Protein AF-A0A962JN07-F1 (afdb_monomer)

Secondary structure (DSSP, 8-state):
-TTTTHHHHHS--S--HHHHHHHHHHHHHHTT-GGGHHHHHHHHHHTTBSS---S-HHHHHHHHHHHHHHTTTS--TT--HHHHHHHHHHS--TTHHHHHHHHHHHHHHH-TTSS-TT-B-

Sequence (121 aa):
TAFHDLGIWTDNTLDYLPSSMKRANEYLAEIQHSFWQEDVCLMIDNHHKITPFHHNALVEAFRKADWLDVSLGLLAFGLNREFIRTIQREFPDAGFHLRLVQLSLANTLKHPLRPLPIFKW

Structure (mmCIF, N/CA/C/O backbone):
data_AF-A0A962JN07-F1
#
_entry.id   AF-A0A962JN07-F1
#
loop_
_atom_site.group_PDB
_atom_site.id
_atom_site.type_symbol
_atom_site.label_atom_id
_atom_site.label_alt_id
_atom_site.label_comp_id
_atom_site.label_asym_id
_atom_site.label_entity_id
_atom_site.label_seq_id
_atom_site.pdbx_PDB_ins_code
_atom_site.Cartn_x
_atom_site.Cartn_y
_atom_site.Cartn_z
_atom_site.occupancy
_atom_site.B_iso_or_equiv
_atom_site.auth_seq_id
_atom_site.auth_comp_id
_atom_site.auth_asym_id
_atom_site.auth_atom_id
_atom_site.pdbx_PDB_model_num
ATOM 1 N N . THR A 1 1 ? -4.196 1.946 -7.311 1.00 81.25 1 THR A N 1
ATOM 2 C CA . THR A 1 1 ? -3.827 0.896 -8.287 1.00 81.25 1 THR A CA 1
ATOM 3 C C . THR A 1 1 ? -4.176 -0.474 -7.735 1.00 81.25 1 THR A C 1
ATOM 5 O O . THR A 1 1 ? -3.986 -0.683 -6.547 1.00 81.25 1 THR A O 1
ATOM 8 N N . ALA A 1 2 ? -4.656 -1.412 -8.559 1.00 92.88 2 ALA A N 1
ATOM 9 C CA . ALA A 1 2 ? -4.932 -2.796 -8.137 1.00 92.88 2 ALA A CA 1
ATOM 10 C C . ALA A 1 2 ? -3.663 -3.585 -7.747 1.00 92.88 2 ALA A C 1
ATOM 12 O O . ALA A 1 2 ? -3.751 -4.642 -7.137 1.00 92.88 2 ALA A O 1
ATOM 13 N N . PHE A 1 3 ? -2.483 -3.061 -8.085 1.00 97.88 3 PHE A N 1
ATOM 14 C CA . PHE A 1 3 ? -1.207 -3.728 -7.853 1.00 97.88 3 PHE A CA 1
ATOM 15 C C . PHE A 1 3 ? -0.575 -3.423 -6.493 1.00 97.88 3 PHE A C 1
ATOM 17 O O . PHE A 1 3 ? 0.370 -4.119 -6.151 1.00 97.88 3 PHE A O 1
ATOM 24 N N . HIS A 1 4 ? -1.045 -2.411 -5.745 1.00 97.88 4 HIS A N 1
ATOM 25 C CA . HIS A 1 4 ? -0.320 -1.879 -4.577 1.00 97.88 4 HIS A CA 1
ATOM 26 C C . HIS A 1 4 ? 0.077 -2.950 -3.563 1.00 97.88 4 HIS A C 1
ATOM 28 O O . HIS A 1 4 ? 1.251 -2.996 -3.224 1.00 97.88 4 HIS A O 1
ATOM 34 N N . ASP A 1 5 ? -0.842 -3.857 -3.229 1.00 97.62 5 ASP A N 1
ATOM 35 C CA . ASP A 1 5 ? -0.633 -4.967 -2.293 1.00 97.62 5 ASP A CA 1
ATOM 36 C C . ASP A 1 5 ? -0.415 -6.330 -2.963 1.00 97.62 5 ASP A C 1
ATOM 38 O O . ASP A 1 5 ? -0.323 -7.360 -2.292 1.00 97.62 5 ASP A O 1
ATOM 42 N N . LEU A 1 6 ? -0.339 -6.384 -4.296 1.00 97.44 6 LEU A N 1
ATOM 43 C CA . LEU A 1 6 ? -0.357 -7.655 -5.025 1.00 97.44 6 LEU A CA 1
ATOM 44 C C . LEU A 1 6 ? 0.823 -8.560 -4.638 1.00 97.44 6 LEU A C 1
ATOM 46 O O . LEU A 1 6 ? 0.660 -9.777 -4.510 1.00 97.44 6 LEU A O 1
ATOM 50 N N . GLY A 1 7 ? 1.995 -7.964 -4.411 1.00 97.44 7 GLY A N 1
ATOM 51 C CA . GLY A 1 7 ? 3.206 -8.692 -4.051 1.00 97.44 7 GLY A CA 1
ATOM 52 C C . GLY A 1 7 ? 3.131 -9.403 -2.694 1.00 97.44 7 GLY A C 1
ATOM 53 O O . GLY A 1 7 ? 3.856 -10.382 -2.510 1.00 97.44 7 GLY A O 1
ATOM 54 N N . ILE A 1 8 ? 2.221 -9.008 -1.785 1.00 97.19 8 ILE A N 1
ATOM 55 C CA . ILE A 1 8 ? 1.950 -9.766 -0.548 1.00 97.19 8 ILE A CA 1
ATOM 56 C C . ILE A 1 8 ? 1.623 -11.218 -0.898 1.00 97.19 8 ILE A C 1
ATOM 58 O O . ILE A 1 8 ? 2.112 -12.150 -0.263 1.00 97.19 8 ILE A O 1
ATOM 62 N N . TRP A 1 9 ? 0.802 -11.405 -1.932 1.00 96.88 9 TRP A N 1
ATOM 63 C CA . TRP A 1 9 ? 0.205 -12.688 -2.285 1.00 96.88 9 TRP A CA 1
ATOM 64 C C . TRP A 1 9 ? 1.043 -13.453 -3.296 1.00 96.88 9 TRP A C 1
ATOM 66 O O . TRP A 1 9 ? 1.241 -14.656 -3.145 1.00 96.88 9 TRP A O 1
ATOM 76 N N . THR A 1 10 ? 1.548 -12.769 -4.323 1.00 97.25 10 THR A N 1
ATOM 77 C CA . THR A 1 10 ? 2.295 -13.440 -5.394 1.00 97.25 10 THR A CA 1
ATOM 78 C C . THR A 1 10 ? 3.678 -13.886 -4.946 1.00 97.25 10 THR A C 1
ATOM 80 O O . THR A 1 10 ? 4.189 -14.881 -5.457 1.00 97.25 10 THR A O 1
ATOM 83 N N . ASP A 1 11 ? 4.274 -13.160 -3.998 1.00 96.38 11 ASP A N 1
ATOM 84 C CA . ASP A 1 11 ? 5.657 -13.369 -3.570 1.00 96.38 11 ASP A CA 1
ATOM 85 C C . ASP A 1 11 ? 5.744 -13.773 -2.088 1.00 96.38 11 ASP A C 1
ATOM 87 O O . ASP A 1 11 ? 6.823 -14.086 -1.586 1.00 96.38 11 ASP A O 1
ATOM 91 N N . ASN A 1 12 ? 4.600 -13.815 -1.393 1.00 95.38 12 ASN A N 1
ATOM 92 C CA . ASN A 1 12 ? 4.453 -14.313 -0.026 1.00 95.38 12 ASN A CA 1
ATOM 93 C C . ASN A 1 12 ? 5.388 -13.605 0.983 1.00 95.38 12 ASN A C 1
ATOM 95 O O . ASN A 1 12 ? 5.982 -14.240 1.860 1.00 95.38 12 ASN A O 1
ATOM 99 N N . THR A 1 13 ? 5.532 -12.283 0.838 1.00 95.38 13 THR A N 1
ATOM 100 C CA . THR A 1 13 ? 6.451 -11.429 1.609 1.00 95.38 13 THR A CA 1
ATOM 101 C C . THR A 1 13 ? 5.782 -10.125 2.038 1.00 95.38 13 THR A C 1
ATOM 103 O O . THR A 1 13 ? 4.915 -9.613 1.337 1.00 95.38 13 THR A O 1
ATOM 106 N N . LEU A 1 14 ? 6.210 -9.553 3.171 1.00 96.00 14 LEU A N 1
ATOM 107 C CA . LEU A 1 14 ? 5.851 -8.177 3.531 1.00 96.00 14 LEU A CA 1
ATOM 108 C C . LEU A 1 14 ? 6.801 -7.127 2.945 1.00 96.00 14 LEU A C 1
ATOM 110 O O . LEU A 1 14 ? 6.493 -5.951 3.023 1.00 96.00 14 LEU A O 1
ATOM 114 N N . ASP A 1 15 ? 7.918 -7.504 2.321 1.00 96.19 15 ASP A N 1
ATOM 115 C CA . ASP A 1 15 ? 8.791 -6.567 1.588 1.00 96.19 15 ASP A CA 1
ATOM 116 C C . ASP A 1 15 ? 8.400 -6.505 0.100 1.00 96.19 15 ASP A C 1
ATOM 118 O O . ASP A 1 15 ? 9.195 -6.786 -0.795 1.00 96.19 15 ASP A O 1
ATOM 122 N N . TYR A 1 16 ? 7.115 -6.246 -0.165 1.00 97.38 16 TYR A N 1
ATOM 123 C CA . TYR A 1 16 ? 6.481 -6.492 -1.467 1.00 97.38 16 TYR A CA 1
ATOM 124 C C . TYR A 1 16 ? 6.398 -5.281 -2.405 1.00 97.38 16 TYR A C 1
ATOM 126 O O . TYR A 1 16 ? 6.006 -5.437 -3.566 1.00 97.38 16 TYR A O 1
ATOM 134 N N . LEU A 1 17 ? 6.724 -4.070 -1.937 1.00 98.00 17 LEU A N 1
ATOM 135 C CA . LEU A 1 17 ? 6.598 -2.853 -2.753 1.00 98.00 17 LEU A CA 1
ATOM 136 C C . LEU A 1 17 ? 7.380 -2.954 -4.078 1.00 98.00 17 LEU A C 1
ATOM 138 O O . LEU A 1 17 ? 6.797 -2.646 -5.124 1.00 98.00 17 LEU A O 1
ATOM 142 N N . PRO A 1 18 ? 8.642 -3.446 -4.104 1.00 97.75 18 PRO A N 1
ATOM 143 C CA . PRO A 1 18 ? 9.400 -3.549 -5.349 1.00 97.75 18 PRO A CA 1
ATOM 144 C C . PRO A 1 18 ? 8.756 -4.480 -6.379 1.00 97.75 18 PRO A C 1
ATOM 146 O O . PRO A 1 18 ? 8.711 -4.153 -7.566 1.00 97.75 18 PRO A O 1
ATOM 149 N N . SER A 1 19 ? 8.232 -5.631 -5.949 1.00 97.81 19 SER A N 1
ATOM 150 C CA . SER A 1 19 ? 7.624 -6.585 -6.877 1.00 97.81 19 SER A CA 1
ATOM 151 C C . SER A 1 19 ? 6.246 -6.145 -7.355 1.00 97.81 19 SER A C 1
ATOM 153 O O . SER A 1 19 ? 5.913 -6.338 -8.525 1.00 97.81 19 SER A O 1
ATOM 155 N N . SER A 1 20 ? 5.485 -5.466 -6.502 1.00 98.56 20 SER A N 1
ATOM 156 C CA . SER A 1 20 ? 4.213 -4.839 -6.868 1.00 98.56 20 SER A CA 1
ATOM 157 C C . SER A 1 20 ? 4.403 -3.752 -7.927 1.00 98.56 20 SER A C 1
ATOM 159 O O . SER A 1 20 ? 3.704 -3.750 -8.943 1.00 98.56 20 SER A O 1
ATOM 161 N N . MET A 1 21 ? 5.409 -2.886 -7.757 1.00 98.56 21 MET A N 1
ATOM 162 C CA . MET A 1 21 ? 5.791 -1.892 -8.768 1.00 98.56 21 MET A CA 1
ATOM 163 C C . MET A 1 21 ? 6.244 -2.536 -10.075 1.00 98.56 21 MET A C 1
ATOM 165 O O . MET A 1 21 ? 5.818 -2.108 -11.146 1.00 98.56 21 MET A O 1
ATOM 169 N N . LYS A 1 22 ? 7.076 -3.582 -10.000 1.00 98.38 22 LYS A N 1
ATOM 170 C CA . LYS A 1 22 ? 7.539 -4.307 -11.187 1.00 98.38 22 LYS A CA 1
ATOM 171 C C . LYS A 1 22 ? 6.360 -4.844 -12.006 1.00 98.38 22 LYS A C 1
ATOM 173 O O . LYS A 1 22 ? 6.278 -4.551 -13.194 1.00 98.38 22 LYS A O 1
ATOM 178 N N . ARG A 1 23 ? 5.421 -5.548 -11.364 1.00 98.38 23 ARG A N 1
ATOM 179 C CA . ARG A 1 23 ? 4.225 -6.103 -12.025 1.00 98.38 23 ARG A CA 1
ATOM 180 C C . ARG A 1 23 ? 3.329 -5.011 -12.610 1.00 98.38 23 ARG A C 1
ATOM 182 O O . ARG A 1 23 ? 2.828 -5.167 -13.719 1.00 98.38 23 ARG A O 1
ATOM 189 N N . ALA A 1 24 ? 3.153 -3.899 -11.894 1.00 98.44 24 ALA A N 1
ATOM 190 C CA . ALA A 1 24 ? 2.384 -2.762 -12.392 1.00 98.44 24 ALA A CA 1
ATOM 191 C C . ALA A 1 24 ? 3.021 -2.150 -13.650 1.00 98.44 24 ALA A C 1
ATOM 193 O O . ALA A 1 24 ? 2.321 -1.883 -14.624 1.00 98.44 24 ALA A O 1
ATOM 194 N N . ASN A 1 25 ? 4.344 -1.969 -13.654 1.00 98.31 25 ASN A N 1
ATOM 195 C CA . ASN A 1 25 ? 5.068 -1.434 -14.805 1.00 98.31 25 ASN A CA 1
ATOM 196 C C . ASN A 1 25 ? 5.010 -2.364 -16.014 1.00 98.31 25 ASN A C 1
ATOM 198 O O . ASN A 1 25 ? 4.766 -1.882 -17.121 1.00 98.31 25 ASN A O 1
ATOM 202 N N . GLU A 1 26 ? 5.208 -3.667 -15.802 1.00 98.25 26 GLU A N 1
ATOM 203 C CA . GLU A 1 26 ? 5.095 -4.693 -16.845 1.00 98.25 26 GLU A CA 1
ATOM 204 C C . GLU A 1 26 ? 3.699 -4.671 -17.478 1.00 98.25 26 GLU A C 1
ATOM 206 O O . GLU A 1 26 ? 3.586 -4.560 -18.697 1.00 98.25 26 GLU A O 1
ATOM 211 N N . TYR A 1 27 ? 2.645 -4.655 -16.655 1.00 98.25 27 TYR A N 1
ATOM 212 C CA . TYR A 1 27 ? 1.266 -4.573 -17.134 1.00 98.25 27 TYR A CA 1
ATOM 213 C C . TYR A 1 27 ? 0.995 -3.283 -17.916 1.00 98.25 27 TYR A C 1
ATOM 215 O O . TYR A 1 27 ? 0.446 -3.328 -19.013 1.00 98.25 27 TYR A O 1
ATOM 223 N N . LEU A 1 28 ? 1.412 -2.123 -17.394 1.00 98.31 28 LEU A N 1
ATOM 224 C CA . LEU A 1 28 ? 1.230 -0.837 -18.076 1.00 98.31 28 LEU A CA 1
ATOM 225 C C . LEU A 1 28 ? 1.961 -0.780 -19.421 1.00 98.31 28 LEU A C 1
ATOM 227 O O . LEU A 1 28 ? 1.442 -0.180 -20.361 1.00 98.31 28 LEU A O 1
ATOM 231 N N . ALA A 1 29 ? 3.138 -1.399 -19.524 1.00 98.19 29 ALA A N 1
ATOM 232 C CA . ALA A 1 29 ? 3.863 -1.502 -20.785 1.00 98.19 29 ALA A CA 1
ATOM 233 C C . ALA A 1 29 ? 3.123 -2.400 -21.787 1.00 98.19 29 ALA A C 1
ATOM 235 O O . ALA A 1 29 ? 2.986 -2.024 -22.951 1.00 98.19 29 ALA A O 1
ATOM 236 N N . GLU A 1 30 ? 2.607 -3.546 -21.332 1.00 98.38 30 GLU A N 1
ATOM 237 C CA . GLU A 1 30 ? 1.836 -4.490 -22.151 1.00 98.38 30 GLU A CA 1
ATOM 238 C C . GLU A 1 30 ? 0.602 -3.826 -22.774 1.00 98.38 30 GLU A C 1
ATOM 240 O O . GLU A 1 30 ? 0.354 -3.973 -23.971 1.00 98.38 30 GLU A O 1
ATOM 245 N N . ILE A 1 31 ? -0.124 -3.024 -21.993 1.00 97.94 31 ILE A N 1
ATOM 246 C CA . ILE A 1 31 ? -1.319 -2.314 -22.470 1.00 97.94 31 ILE A CA 1
ATOM 247 C C . ILE A 1 31 ? -1.011 -0.953 -23.119 1.00 97.94 31 ILE A C 1
ATOM 249 O O . ILE A 1 31 ? -1.931 -0.183 -23.374 1.00 97.94 31 ILE A O 1
ATOM 253 N N . GLN A 1 32 ? 0.260 -0.630 -23.381 1.00 98.06 32 GLN A N 1
ATOM 254 C CA . GLN A 1 32 ? 0.697 0.628 -24.013 1.00 98.06 32 GLN A CA 1
ATOM 255 C C . GLN A 1 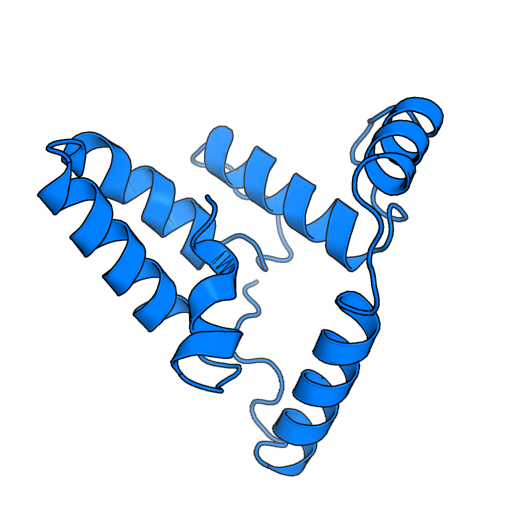32 ? 0.320 1.909 -23.235 1.00 98.06 32 GLN A C 1
ATOM 257 O O . GLN A 1 32 ? 0.157 2.986 -23.809 1.00 98.06 32 GLN A O 1
ATOM 262 N N . HIS A 1 33 ? 0.246 1.821 -21.906 1.00 97.88 33 HIS A N 1
ATOM 263 C CA . HIS A 1 33 ? -0.050 2.923 -20.983 1.00 97.88 33 HIS A CA 1
ATOM 264 C C . HIS A 1 33 ? 1.160 3.324 -20.122 1.00 97.88 33 HIS A C 1
ATOM 266 O O . HIS A 1 33 ? 1.005 3.780 -18.988 1.00 97.88 33 HIS A O 1
ATOM 272 N N . SER A 1 34 ? 2.377 3.206 -20.660 1.00 97.44 34 SER A N 1
ATOM 273 C CA . SER A 1 34 ? 3.621 3.489 -19.928 1.00 97.44 34 SER A CA 1
ATOM 274 C C . SER A 1 34 ? 3.695 4.898 -19.324 1.00 97.44 34 SER A C 1
ATOM 276 O O . SER A 1 34 ? 4.398 5.104 -18.344 1.00 97.44 34 SER A O 1
ATOM 278 N N . PHE A 1 35 ? 2.937 5.865 -19.849 1.00 97.50 35 PHE A N 1
ATOM 279 C CA . PHE A 1 35 ? 2.883 7.222 -19.297 1.00 97.50 35 PHE A CA 1
ATOM 280 C C . PHE A 1 35 ? 2.336 7.297 -17.858 1.00 97.50 35 PHE A C 1
ATOM 282 O O . PHE A 1 35 ? 2.591 8.281 -17.177 1.00 97.50 35 PHE A O 1
ATOM 289 N N . TRP A 1 36 ? 1.623 6.269 -17.378 1.00 97.31 36 TRP A N 1
ATOM 290 C CA . TRP A 1 36 ? 1.154 6.178 -15.986 1.00 97.31 36 TRP A CA 1
ATOM 291 C C . TRP A 1 36 ? 2.173 5.545 -15.030 1.00 97.31 36 TRP A C 1
ATOM 293 O O . TRP A 1 36 ? 1.927 5.518 -13.825 1.00 97.31 36 TRP A O 1
ATOM 303 N N . GLN A 1 37 ? 3.277 4.982 -15.534 1.00 98.00 37 GLN A N 1
ATOM 304 C CA . GLN A 1 37 ? 4.196 4.172 -14.725 1.00 98.00 37 GLN A CA 1
ATOM 305 C C . GLN A 1 37 ? 4.769 4.951 -13.544 1.00 98.00 37 GLN A C 1
ATOM 307 O O . GLN A 1 37 ? 4.791 4.429 -12.435 1.00 98.00 37 GLN A O 1
ATOM 312 N N . GLU A 1 38 ? 5.165 6.208 -13.754 1.00 97.56 38 GLU A N 1
ATOM 313 C CA . GLU A 1 38 ? 5.701 7.052 -12.684 1.00 97.56 38 GLU A CA 1
ATOM 314 C C . GLU A 1 38 ? 4.675 7.260 -11.560 1.00 97.56 38 GLU A C 1
ATOM 316 O O . GLU A 1 38 ? 4.947 6.915 -10.410 1.00 97.56 38 GLU A O 1
ATOM 321 N N . ASP A 1 39 ? 3.470 7.733 -11.890 1.00 97.38 39 ASP A N 1
ATOM 322 C CA . ASP A 1 39 ? 2.402 7.971 -10.912 1.00 97.38 39 ASP A CA 1
ATOM 323 C C . ASP A 1 39 ? 1.998 6.689 -10.176 1.00 97.38 39 ASP A C 1
ATOM 325 O O . ASP A 1 39 ? 1.830 6.687 -8.954 1.00 97.38 39 ASP A O 1
ATOM 329 N N . VAL A 1 40 ? 1.862 5.575 -10.902 1.00 98.38 40 VAL A N 1
ATOM 330 C CA . VAL A 1 40 ? 1.488 4.284 -10.315 1.00 98.38 40 VAL A CA 1
ATOM 331 C C . VAL A 1 40 ? 2.598 3.760 -9.410 1.00 98.38 40 VAL A C 1
ATOM 333 O O . VAL A 1 40 ? 2.296 3.314 -8.303 1.00 98.38 40 VAL A O 1
ATOM 336 N N . CYS A 1 41 ? 3.865 3.854 -9.812 1.00 98.38 41 CYS A N 1
ATOM 337 C CA . CYS A 1 41 ? 4.989 3.513 -8.944 1.00 98.38 41 CYS A CA 1
ATOM 338 C C . CYS A 1 41 ? 5.003 4.376 -7.689 1.00 98.38 41 CYS A C 1
ATOM 340 O O . CYS A 1 41 ? 5.122 3.827 -6.601 1.00 98.38 41 CYS A O 1
ATOM 342 N N . LEU A 1 42 ? 4.807 5.691 -7.804 1.00 98.38 42 LEU A N 1
ATOM 343 C CA . LEU A 1 42 ? 4.754 6.578 -6.642 1.00 98.38 42 LEU A CA 1
ATOM 344 C C . LEU A 1 42 ? 3.603 6.220 -5.692 1.00 98.38 42 LEU A C 1
ATOM 346 O O . LEU A 1 42 ? 3.812 6.227 -4.478 1.00 98.38 42 LEU A O 1
ATOM 350 N N . MET A 1 43 ? 2.424 5.858 -6.213 1.00 98.62 43 MET A N 1
ATOM 351 C CA . MET A 1 43 ? 1.300 5.366 -5.403 1.00 98.62 43 MET A CA 1
ATOM 352 C C . MET A 1 43 ? 1.664 4.093 -4.633 1.00 98.62 43 MET A C 1
ATOM 354 O O . MET A 1 43 ? 1.448 4.026 -3.425 1.00 98.62 43 MET A O 1
ATOM 358 N N . ILE A 1 44 ? 2.228 3.087 -5.309 1.00 98.56 44 ILE A N 1
ATOM 359 C CA . ILE A 1 44 ? 2.632 1.823 -4.670 1.00 98.56 44 ILE A CA 1
ATOM 360 C C . ILE A 1 44 ? 3.753 2.079 -3.668 1.00 98.56 44 ILE A C 1
ATOM 362 O O . ILE A 1 44 ? 3.740 1.557 -2.567 1.00 98.56 44 ILE A O 1
ATOM 366 N N . ASP A 1 45 ? 4.712 2.918 -4.001 1.00 98.31 45 ASP A N 1
ATOM 367 C CA . ASP A 1 45 ? 5.874 3.139 -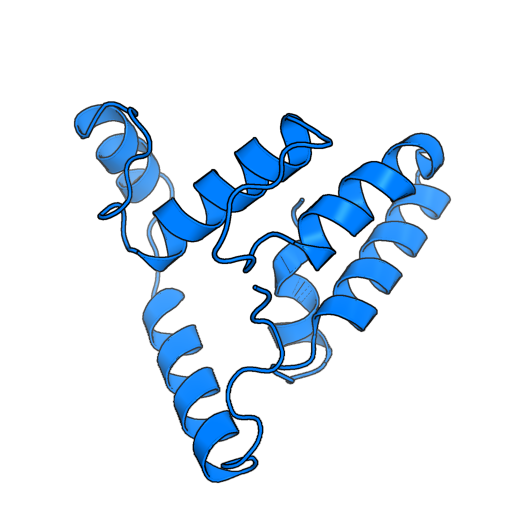3.159 1.00 98.31 45 ASP A CA 1
ATOM 368 C C . ASP A 1 45 ? 5.552 3.949 -1.888 1.00 98.31 45 ASP A C 1
ATOM 370 O O . ASP A 1 45 ? 6.280 3.856 -0.899 1.00 98.31 45 ASP A O 1
ATOM 374 N N . ASN A 1 46 ? 4.469 4.739 -1.894 1.00 98.38 46 ASN A N 1
ATOM 375 C CA . ASN A 1 46 ? 4.157 5.696 -0.827 1.00 98.38 46 ASN A CA 1
ATOM 376 C C . ASN A 1 46 ? 2.796 5.497 -0.142 1.00 9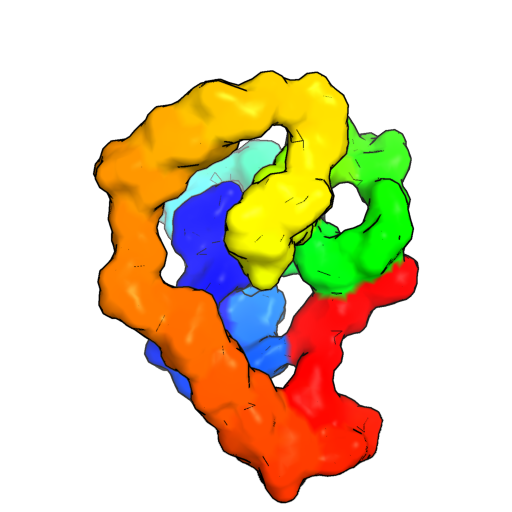8.38 46 ASN A C 1
ATOM 378 O O . ASN A 1 46 ? 2.471 6.301 0.730 1.00 98.38 46 ASN A O 1
ATOM 382 N N . HIS A 1 47 ? 2.003 4.470 -0.464 1.00 98.19 47 HIS A N 1
ATOM 383 C CA . HIS A 1 47 ? 0.679 4.297 0.163 1.00 98.19 47 HIS A CA 1
ATOM 384 C C . HIS A 1 47 ? 0.741 4.072 1.686 1.00 98.19 47 HIS A C 1
ATOM 386 O O . HIS A 1 47 ? -0.068 4.646 2.408 1.00 98.19 47 HIS A O 1
ATOM 392 N N . HIS A 1 48 ? 1.793 3.412 2.189 1.00 97.75 48 HIS A N 1
ATOM 393 C CA . HIS A 1 48 ? 2.065 3.258 3.631 1.00 97.75 48 HIS A CA 1
ATOM 394 C C . HIS A 1 48 ? 2.796 4.443 4.273 1.00 97.75 48 HIS A C 1
ATOM 396 O O . HIS A 1 48 ? 3.165 4.390 5.450 1.00 97.75 48 HIS A O 1
ATOM 402 N N . LYS A 1 49 ? 3.066 5.522 3.529 1.00 98.12 49 LYS A N 1
ATOM 403 C CA . LYS A 1 49 ? 3.774 6.678 4.087 1.00 98.12 49 LYS A CA 1
ATOM 404 C C . LYS A 1 49 ? 2.933 7.317 5.196 1.00 98.12 49 LYS A C 1
ATOM 406 O O . LYS A 1 49 ? 1.741 7.590 5.022 1.00 98.12 49 LYS A O 1
ATOM 411 N N . ILE A 1 50 ? 3.562 7.551 6.345 1.00 97.12 50 ILE A N 1
ATOM 412 C CA . ILE A 1 50 ? 2.895 8.072 7.544 1.00 97.12 50 ILE A CA 1
ATOM 413 C C . ILE A 1 50 ? 2.580 9.562 7.372 1.00 97.12 50 ILE A C 1
ATOM 415 O O . ILE A 1 50 ? 1.493 10.020 7.727 1.00 97.12 50 ILE A O 1
ATOM 419 N N . THR A 1 51 ? 3.514 10.328 6.802 1.00 97.19 51 THR A N 1
ATOM 420 C CA . THR A 1 51 ? 3.318 11.760 6.543 1.00 97.19 51 THR A CA 1
ATOM 421 C C . THR A 1 51 ? 2.678 12.021 5.173 1.00 97.19 51 THR A C 1
ATOM 423 O O . THR A 1 51 ? 2.763 11.176 4.277 1.00 97.19 51 THR A O 1
ATOM 426 N N . PRO A 1 52 ? 2.025 13.183 4.980 1.00 97.44 52 PR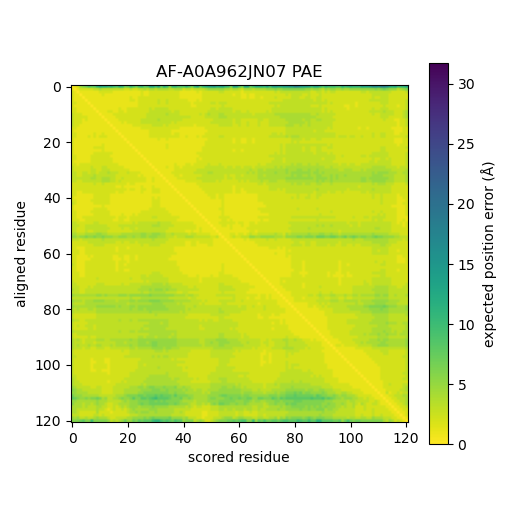O A N 1
ATOM 427 C CA . PRO A 1 52 ? 1.445 13.542 3.691 1.00 97.44 52 PRO A CA 1
ATOM 428 C C . PRO A 1 52 ? 2.471 13.564 2.550 1.00 97.44 52 PRO A C 1
ATOM 430 O O . PRO A 1 52 ? 3.632 13.940 2.727 1.00 97.44 52 PRO A O 1
ATOM 433 N N . PHE A 1 53 ? 2.019 13.210 1.352 1.00 97.56 53 PHE A N 1
ATOM 434 C CA . PHE A 1 53 ? 2.781 13.302 0.116 1.00 97.56 53 PHE A CA 1
ATOM 435 C C . PHE A 1 53 ? 2.402 14.585 -0.639 1.00 97.56 53 PHE A C 1
ATOM 437 O O . PHE A 1 53 ? 1.354 14.677 -1.268 1.00 97.56 53 PHE A O 1
ATOM 444 N N . HIS A 1 54 ? 3.245 15.615 -0.589 1.00 96.62 54 HIS A N 1
ATOM 445 C CA . HIS A 1 54 ? 2.881 16.939 -1.119 1.00 96.62 54 HIS A CA 1
ATOM 446 C C . HIS A 1 54 ? 3.119 17.123 -2.623 1.00 96.62 54 HIS A C 1
ATOM 448 O O . HIS A 1 54 ? 2.594 18.063 -3.213 1.00 96.62 54 HIS A O 1
ATOM 454 N N . HIS A 1 55 ? 3.908 16.249 -3.249 1.00 95.69 55 HIS A N 1
ATOM 455 C CA . HIS A 1 55 ? 4.387 16.458 -4.619 1.00 95.69 55 HIS A CA 1
ATOM 456 C C . HIS A 1 55 ? 3.412 15.983 -5.702 1.00 95.69 55 HIS A C 1
ATOM 458 O O . HIS A 1 55 ? 3.567 16.352 -6.860 1.00 95.69 55 HIS A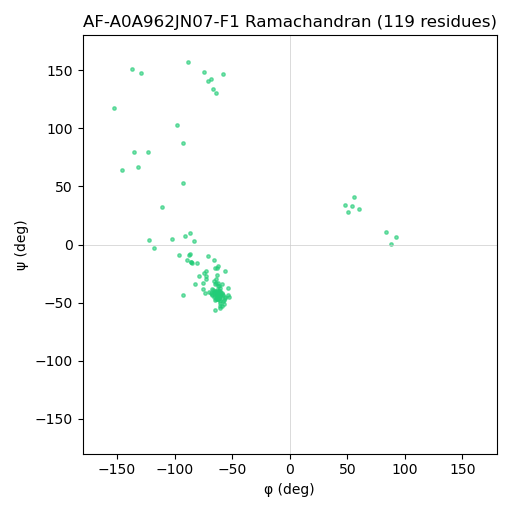 O 1
ATOM 464 N N . ASN A 1 56 ? 2.414 15.171 -5.344 1.00 97.25 56 ASN A N 1
ATOM 465 C CA . ASN A 1 56 ? 1.449 14.624 -6.291 1.00 97.25 56 ASN A CA 1
ATOM 466 C C . ASN A 1 56 ? 0.115 14.343 -5.585 1.00 97.25 56 ASN A C 1
ATOM 468 O O . ASN A 1 56 ? 0.037 13.517 -4.674 1.00 97.25 56 ASN A O 1
ATOM 472 N N . ALA A 1 57 ? -0.943 15.035 -6.012 1.00 97.44 57 ALA A N 1
ATOM 473 C CA . ALA A 1 57 ? -2.262 14.938 -5.391 1.00 97.44 57 ALA A CA 1
ATOM 474 C C . ALA A 1 57 ? -2.906 13.552 -5.557 1.00 97.44 57 ALA A C 1
ATOM 476 O O . ALA A 1 57 ? -3.638 13.118 -4.667 1.00 97.44 57 ALA A O 1
ATOM 477 N N . LEU A 1 58 ? -2.624 12.845 -6.657 1.00 96.94 58 LEU A N 1
ATOM 478 C CA . LEU A 1 58 ? -3.139 11.493 -6.877 1.00 96.94 58 LEU A CA 1
ATOM 479 C C . LEU A 1 58 ? -2.482 10.495 -5.919 1.00 96.94 58 LEU A C 1
ATOM 481 O O . LEU A 1 58 ? -3.168 9.648 -5.348 1.00 96.94 58 LEU A O 1
ATOM 485 N N . VAL A 1 59 ? -1.174 10.631 -5.693 1.00 98.12 59 VAL A N 1
ATOM 486 C CA . VAL A 1 59 ? -0.428 9.805 -4.729 1.00 98.12 59 VAL A CA 1
ATOM 487 C C . VAL A 1 59 ? -0.939 10.042 -3.309 1.00 98.12 59 VAL A C 1
ATOM 489 O O . VAL A 1 59 ? -1.201 9.081 -2.590 1.00 98.12 59 VAL A O 1
ATOM 492 N N . GLU A 1 60 ? -1.168 11.298 -2.915 1.00 98.44 60 GLU A N 1
ATOM 493 C CA . GLU A 1 60 ? -1.733 11.611 -1.595 1.00 98.44 60 GLU A CA 1
ATOM 494 C C . GLU A 1 60 ? -3.163 11.099 -1.425 1.00 98.44 60 GLU A C 1
ATOM 496 O O . GLU A 1 60 ? -3.519 10.601 -0.356 1.00 98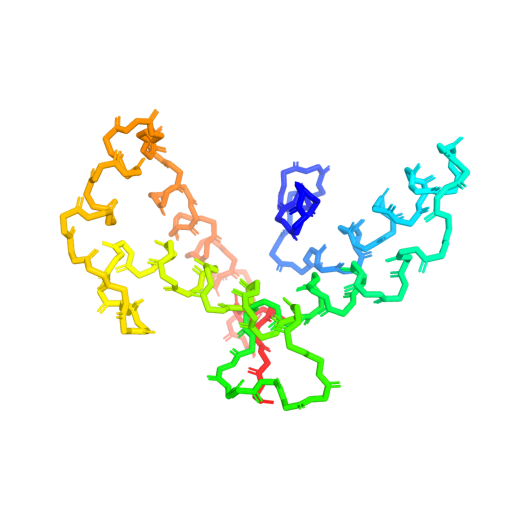.44 60 GLU A O 1
ATOM 501 N N . ALA A 1 61 ? -3.994 11.206 -2.463 1.00 98.12 61 ALA A N 1
ATOM 502 C CA . ALA A 1 61 ? -5.343 10.657 -2.432 1.00 98.12 61 ALA A CA 1
ATOM 503 C C . ALA A 1 61 ? -5.312 9.133 -2.249 1.00 98.12 61 ALA A C 1
ATOM 505 O O . ALA A 1 61 ? -6.066 8.604 -1.433 1.00 98.12 61 ALA A O 1
ATOM 506 N N . PHE A 1 62 ? -4.407 8.441 -2.949 1.00 98.31 62 PHE A N 1
ATOM 507 C CA . PHE A 1 62 ? -4.245 6.995 -2.825 1.00 98.31 62 PHE A CA 1
ATOM 508 C C . PHE A 1 62 ? -3.735 6.590 -1.436 1.00 98.31 62 PHE A C 1
ATOM 510 O O . PHE A 1 62 ? -4.317 5.713 -0.808 1.00 98.31 62 PHE A O 1
ATOM 517 N N . ARG A 1 63 ? -2.728 7.296 -0.908 1.00 98.38 63 ARG A N 1
ATOM 518 C CA . ARG A 1 63 ? -2.221 7.113 0.461 1.00 98.38 63 ARG A CA 1
ATOM 519 C C . ARG A 1 63 ? -3.328 7.279 1.504 1.00 98.38 63 ARG A C 1
ATOM 521 O O . ARG A 1 63 ? -3.461 6.465 2.408 1.00 98.38 63 ARG A O 1
ATOM 528 N N . LYS A 1 64 ? -4.160 8.319 1.385 1.00 98.56 64 LYS A N 1
ATOM 529 C CA . LYS A 1 64 ? -5.308 8.523 2.284 1.00 98.56 64 LYS A CA 1
ATOM 530 C C . LYS A 1 64 ? -6.344 7.408 2.169 1.00 98.56 64 LYS A C 1
ATOM 532 O O . LYS A 1 64 ? -6.898 7.014 3.188 1.00 98.56 64 LYS A O 1
ATOM 537 N N . ALA A 1 65 ? -6.629 6.935 0.957 1.00 97.62 65 ALA A N 1
ATOM 538 C CA . ALA A 1 65 ? -7.570 5.839 0.746 1.00 97.62 65 ALA A CA 1
ATOM 539 C C . ALA A 1 65 ? -7.076 4.544 1.405 1.00 97.62 65 ALA A C 1
ATOM 541 O O . ALA A 1 65 ? -7.853 3.895 2.097 1.00 97.62 65 ALA A O 1
ATOM 542 N N . ASP A 1 66 ? -5.786 4.237 1.265 1.00 97.94 66 ASP A N 1
ATOM 543 C CA . ASP A 1 66 ? -5.144 3.096 1.919 1.00 97.94 66 ASP A CA 1
ATOM 544 C C . ASP A 1 66 ? -5.231 3.198 3.449 1.00 97.94 66 ASP A C 1
ATOM 546 O O . ASP A 1 66 ? -5.813 2.334 4.097 1.00 97.94 66 ASP A O 1
ATOM 550 N N . TRP A 1 67 ? -4.802 4.327 4.030 1.00 98.25 67 TRP A N 1
ATOM 551 C CA . TRP A 1 67 ? -4.912 4.581 5.474 1.00 98.25 67 TRP A CA 1
ATOM 552 C C . TRP A 1 67 ? -6.350 4.543 5.997 1.00 98.25 67 TRP A C 1
ATOM 554 O O . TRP A 1 67 ? -6.585 4.147 7.142 1.00 98.25 67 TRP A O 1
ATOM 564 N N . LEU A 1 68 ? -7.322 4.982 5.198 1.00 98.19 68 LEU A N 1
ATOM 565 C CA . LEU A 1 68 ? -8.733 4.864 5.543 1.00 98.19 68 LEU A CA 1
ATOM 566 C C . LEU A 1 68 ? -9.136 3.390 5.621 1.00 98.19 68 LEU A C 1
ATOM 568 O O . LEU A 1 68 ? -9.760 3.016 6.614 1.00 98.19 68 LEU A O 1
ATOM 572 N N . ASP A 1 69 ? -8.762 2.577 4.632 1.00 97.25 69 ASP A N 1
ATOM 573 C CA . ASP A 1 69 ? -9.088 1.150 4.584 1.00 97.25 69 ASP A CA 1
ATOM 574 C C . ASP A 1 69 ? -8.421 0.382 5.728 1.00 97.25 69 ASP A C 1
ATOM 576 O O . ASP A 1 69 ? -9.134 -0.135 6.586 1.00 97.25 69 ASP A O 1
ATOM 580 N N . VAL A 1 70 ? -7.087 0.450 5.862 1.00 95.75 70 VAL A N 1
ATOM 581 C CA . VAL A 1 70 ? -6.343 -0.293 6.903 1.00 95.75 70 VAL A CA 1
ATOM 582 C C . VAL A 1 70 ? -6.708 0.123 8.330 1.00 95.75 70 VAL A C 1
ATOM 584 O O . VAL A 1 70 ? -6.488 -0.626 9.283 1.00 95.75 70 VAL A O 1
ATOM 587 N N . SER A 1 71 ? -7.281 1.320 8.499 1.00 96.56 71 SER A N 1
ATOM 588 C CA . SER A 1 71 ? -7.814 1.795 9.780 1.00 96.56 71 SER A CA 1
ATOM 589 C C . SER A 1 71 ? -9.295 1.467 9.987 1.00 96.56 71 SER A C 1
ATOM 591 O O . SER A 1 71 ? -9.894 1.948 10.950 1.00 96.56 71 SER A O 1
ATOM 593 N N . LEU A 1 72 ? -9.908 0.683 9.098 1.00 95.62 72 LEU A N 1
ATOM 594 C CA . LEU A 1 72 ? -11.330 0.330 9.094 1.00 95.62 72 LEU A CA 1
ATOM 595 C C . LEU A 1 72 ? -12.253 1.564 9.121 1.00 95.62 72 LEU A C 1
ATOM 597 O O . LEU A 1 72 ? -13.345 1.546 9.693 1.00 95.62 72 LEU A O 1
ATOM 601 N N . GLY A 1 73 ? -11.822 2.661 8.496 1.00 95.88 73 GLY A N 1
ATOM 602 C CA . GLY A 1 73 ? -12.553 3.927 8.428 1.00 95.88 73 GLY A CA 1
ATOM 603 C C . GLY A 1 73 ? -12.372 4.851 9.639 1.00 95.88 73 GLY A C 1
ATOM 604 O O . GLY A 1 73 ? -13.101 5.843 9.760 1.00 95.88 73 GLY A O 1
ATOM 605 N N . LEU A 1 74 ? -11.425 4.571 10.546 1.00 96.06 74 LEU A N 1
ATOM 606 C CA . LEU A 1 74 ? -11.099 5.480 11.655 1.00 96.06 74 LEU A CA 1
ATOM 607 C C . LEU A 1 74 ? -10.481 6.791 11.145 1.00 96.06 74 LEU A C 1
ATOM 609 O O . LEU A 1 74 ? -10.825 7.868 11.643 1.00 96.06 74 LEU A O 1
ATOM 613 N N . LEU A 1 75 ? -9.626 6.718 10.122 1.00 97.12 75 LEU A N 1
ATOM 614 C CA . LEU A 1 75 ? -9.025 7.876 9.460 1.00 97.12 75 LEU A CA 1
ATOM 615 C C . LEU A 1 75 ? -9.862 8.299 8.246 1.00 97.12 75 LEU A C 1
ATOM 617 O O . LEU A 1 75 ? -9.629 7.881 7.120 1.00 97.12 75 LEU A O 1
ATOM 621 N N . ALA A 1 76 ? -10.856 9.157 8.476 1.00 95.81 76 ALA A N 1
ATOM 622 C CA . ALA A 1 76 ? -11.815 9.541 7.436 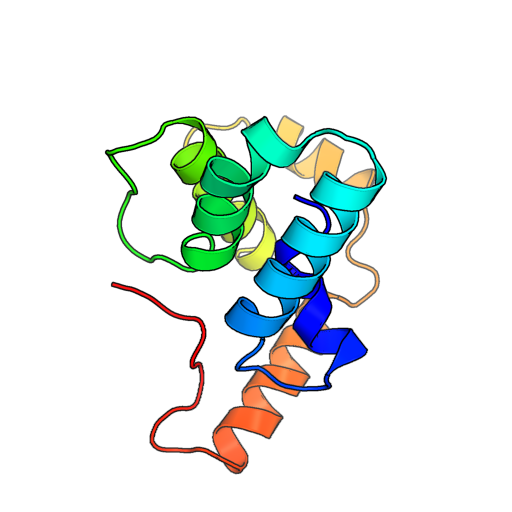1.00 95.81 76 ALA A CA 1
ATOM 623 C C . ALA A 1 76 ? -11.316 10.626 6.460 1.00 95.81 76 ALA A C 1
ATOM 625 O O . ALA A 1 76 ? -11.946 10.851 5.433 1.00 95.81 76 ALA A O 1
ATOM 626 N N . PHE A 1 77 ? -10.241 11.354 6.786 1.00 96.88 77 PHE A N 1
ATOM 627 C CA . PHE A 1 77 ? -9.678 12.437 5.957 1.00 96.88 77 PHE A CA 1
ATOM 628 C C . PHE A 1 77 ? -10.699 13.466 5.420 1.00 96.88 77 PHE A C 1
ATOM 630 O O . PHE A 1 77 ? -10.532 14.008 4.329 1.00 96.88 77 PHE A O 1
ATOM 637 N N . GLY A 1 78 ? -11.745 13.756 6.200 1.00 96.19 78 GLY A N 1
ATOM 638 C CA . GLY A 1 78 ? -12.808 14.699 5.833 1.00 96.19 78 GLY A CA 1
ATOM 639 C C . GLY A 1 78 ? -13.974 14.089 5.046 1.00 96.19 78 GLY A C 1
ATOM 640 O O . GLY A 1 78 ? -14.922 14.805 4.733 1.00 96.19 78 GLY A O 1
ATOM 641 N N . LEU A 1 79 ? -13.951 12.784 4.756 1.00 96.88 79 LEU A N 1
ATOM 642 C CA . LEU A 1 79 ? -15.062 12.086 4.112 1.00 96.88 79 LEU A CA 1
ATOM 643 C C . LEU A 1 79 ? -16.230 11.851 5.076 1.00 96.88 79 LEU A C 1
ATOM 645 O O . LEU A 1 79 ? -16.064 11.649 6.283 1.00 96.88 79 LEU A O 1
ATOM 649 N N . ASN A 1 80 ? -17.439 11.848 4.516 1.00 97.38 80 ASN A N 1
ATOM 650 C CA . ASN A 1 80 ? -18.659 11.560 5.256 1.00 97.38 80 ASN A CA 1
ATOM 651 C C . ASN A 1 80 ? -18.671 10.089 5.729 1.00 97.38 80 ASN A C 1
ATOM 653 O O . ASN A 1 80 ? -18.393 9.167 4.963 1.00 97.38 80 ASN A O 1
ATOM 657 N N . ARG A 1 81 ? -19.030 9.853 6.997 1.00 96.06 81 ARG A N 1
ATOM 658 C CA . ARG A 1 81 ? -19.049 8.504 7.593 1.00 96.06 81 ARG A CA 1
ATOM 659 C C . ARG A 1 81 ? -20.078 7.564 6.964 1.00 96.06 81 ARG A C 1
ATOM 661 O O . ARG A 1 81 ? -19.837 6.365 6.905 1.00 96.06 81 ARG A O 1
ATOM 668 N N . GLU A 1 82 ? -21.220 8.077 6.530 1.00 97.38 82 GLU A N 1
ATOM 669 C CA . GLU A 1 82 ? -22.248 7.298 5.836 1.00 97.38 82 GLU A CA 1
ATOM 670 C C . GLU A 1 82 ? -21.766 6.845 4.458 1.00 97.38 82 GLU A C 1
ATOM 672 O O . GLU A 1 82 ? -21.981 5.694 4.077 1.00 97.38 82 GLU A O 1
ATOM 677 N N . PHE A 1 83 ? -21.022 7.707 3.760 1.00 97.44 83 PHE A N 1
ATOM 678 C CA . PHE A 1 83 ? -20.357 7.335 2.515 1.00 97.44 83 PHE A CA 1
ATOM 679 C C . PHE A 1 83 ? -19.354 6.194 2.743 1.00 97.44 83 PHE A C 1
ATOM 681 O O . PHE A 1 83 ? -19.440 5.172 2.069 1.00 97.44 83 PHE A O 1
ATOM 688 N N . ILE A 1 84 ? -18.483 6.306 3.755 1.00 97.75 84 ILE A N 1
ATOM 689 C CA . ILE A 1 84 ? -17.524 5.242 4.110 1.00 97.75 84 ILE A CA 1
ATOM 690 C C . ILE A 1 84 ? -18.247 3.919 4.405 1.00 97.75 84 ILE A C 1
ATOM 692 O O . ILE A 1 84 ? -17.890 2.886 3.847 1.00 97.75 84 ILE A O 1
ATOM 696 N N . ARG A 1 85 ? -19.304 3.947 5.227 1.00 96.56 85 ARG A N 1
ATOM 697 C CA . ARG A 1 85 ? -20.090 2.744 5.559 1.00 96.56 85 ARG A CA 1
ATOM 698 C C . ARG A 1 85 ? -20.765 2.121 4.341 1.00 96.56 85 ARG A C 1
ATOM 700 O O . ARG A 1 85 ? -20.879 0.903 4.281 1.00 96.56 85 ARG A O 1
ATOM 707 N N . THR A 1 86 ? -21.221 2.941 3.397 1.00 97.94 86 THR A N 1
ATOM 708 C CA . THR A 1 86 ? -21.818 2.460 2.144 1.00 97.94 86 THR A CA 1
ATOM 709 C C . THR A 1 86 ? -20.789 1.679 1.336 1.00 97.94 86 THR A C 1
ATOM 711 O O . THR A 1 86 ? -21.063 0.554 0.936 1.00 97.94 86 THR A O 1
ATOM 714 N N . ILE A 1 87 ? -19.576 2.219 1.180 1.00 96.12 87 ILE A N 1
ATOM 715 C CA . ILE A 1 87 ? -18.479 1.524 0.493 1.00 96.12 87 ILE A CA 1
ATOM 716 C C . ILE A 1 87 ? -18.097 0.228 1.220 1.00 96.12 87 ILE A C 1
ATOM 718 O O . ILE A 1 87 ? -18.010 -0.813 0.582 1.00 96.12 87 ILE A O 1
ATOM 722 N N . GLN A 1 88 ? -17.937 0.259 2.546 1.00 96.00 88 GLN A N 1
ATOM 723 C CA . GLN A 1 88 ? -17.571 -0.926 3.339 1.00 96.00 88 GLN A CA 1
ATOM 724 C C . GLN A 1 88 ? -18.632 -2.037 3.304 1.00 96.00 88 GLN A C 1
ATOM 726 O O . GLN A 1 88 ? -18.302 -3.213 3.435 1.00 96.00 88 GLN A O 1
ATOM 731 N N . ARG A 1 89 ? -19.912 -1.683 3.154 1.00 96.94 89 ARG A N 1
ATOM 732 C CA . ARG A 1 89 ? -20.993 -2.662 2.991 1.00 96.94 89 ARG A CA 1
ATOM 733 C C . ARG A 1 89 ? -20.994 -3.265 1.587 1.00 96.94 89 ARG A C 1
ATOM 735 O O . ARG A 1 89 ? -21.227 -4.463 1.447 1.00 96.94 89 ARG A O 1
ATOM 742 N N . GLU A 1 90 ? -20.702 -2.449 0.580 1.00 97.88 90 GLU A N 1
ATOM 743 C CA . GLU A 1 90 ? -20.740 -2.865 -0.821 1.00 97.88 90 GLU A CA 1
ATOM 744 C C . GLU A 1 90 ? -19.485 -3.670 -1.202 1.00 97.88 90 GLU A C 1
ATOM 746 O O . GLU A 1 90 ? -19.555 -4.553 -2.056 1.00 97.88 90 GLU A O 1
ATOM 751 N N . PHE A 1 91 ? -18.368 -3.434 -0.508 1.00 95.69 91 PHE A N 1
ATOM 752 C CA . PHE A 1 91 ? -17.117 -4.188 -0.607 1.00 95.69 91 PHE A CA 1
ATOM 753 C C . PHE A 1 91 ? -16.723 -4.738 0.775 1.00 95.69 91 PHE A C 1
ATOM 755 O O . PHE A 1 91 ? -15.890 -4.146 1.464 1.00 95.69 91 PHE A O 1
ATOM 762 N N . PRO A 1 92 ? -17.342 -5.846 1.222 1.00 95.00 92 PRO A N 1
ATOM 763 C CA . PRO A 1 92 ? -17.088 -6.395 2.548 1.00 95.00 92 PRO A CA 1
ATOM 764 C C . PRO A 1 92 ? -15.671 -6.975 2.666 1.00 95.00 92 PRO A C 1
ATOM 766 O O . PRO A 1 92 ? -15.191 -7.654 1.764 1.00 95.00 92 PRO A O 1
ATOM 769 N N . ASP A 1 93 ? -15.050 -6.782 3.833 1.00 95.00 93 ASP A N 1
ATOM 770 C CA . ASP A 1 93 ? -13.675 -7.207 4.155 1.00 95.00 93 ASP A CA 1
ATOM 771 C C . ASP A 1 93 ? -13.383 -8.701 3.901 1.00 95.00 93 ASP A C 1
ATOM 773 O O . ASP A 1 93 ? -12.282 -9.065 3.497 1.00 95.00 93 ASP A O 1
ATOM 777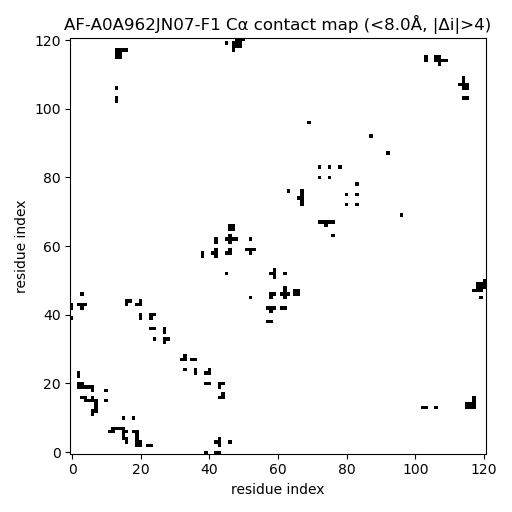 N N . ALA A 1 94 ? -14.350 -9.583 4.170 1.00 95.81 94 ALA A N 1
ATOM 778 C CA . ALA A 1 94 ? -14.223 -11.035 3.996 1.00 95.81 94 ALA A CA 1
ATOM 779 C C . ALA A 1 94 ? -12.961 -11.675 4.636 1.00 95.81 94 ALA A C 1
ATOM 781 O O . ALA A 1 94 ? -12.501 -12.728 4.192 1.00 95.81 94 ALA A O 1
ATOM 782 N N . GLY A 1 95 ? -12.419 -11.084 5.708 1.00 96.56 95 GLY A N 1
ATOM 783 C CA . GLY A 1 95 ? -11.246 -11.577 6.433 1.00 96.56 95 GLY A CA 1
ATOM 784 C C . GLY A 1 95 ? -9.906 -11.005 5.958 1.00 96.56 95 GLY A C 1
ATOM 785 O O . GLY A 1 95 ? -8.863 -11.449 6.449 1.00 96.56 95 GLY A O 1
ATOM 786 N N . PHE A 1 96 ? -9.906 -10.037 5.040 1.00 95.44 96 PHE A N 1
ATOM 787 C CA . PHE A 1 96 ? -8.694 -9.414 4.507 1.00 95.44 96 PHE A CA 1
ATOM 788 C C . PHE A 1 96 ? -7.841 -8.771 5.610 1.00 95.44 96 PHE A C 1
ATOM 790 O O . PHE A 1 96 ? -6.680 -9.152 5.787 1.00 95.44 96 PHE A O 1
ATOM 797 N N . HIS A 1 97 ? -8.418 -7.901 6.441 1.00 97.31 97 HIS A N 1
ATOM 798 C CA . HIS A 1 97 ? -7.682 -7.227 7.517 1.00 97.31 97 HIS A CA 1
ATOM 799 C C . HIS A 1 97 ? -7.136 -8.213 8.560 1.00 97.31 97 HIS A C 1
ATOM 801 O O . HIS A 1 97 ? -5.993 -8.087 9.009 1.00 97.31 97 HIS A O 1
ATOM 807 N N . LEU A 1 98 ? -7.906 -9.253 8.911 1.00 97.88 98 LEU A N 1
ATOM 808 C CA . LEU A 1 98 ? -7.426 -10.313 9.805 1.00 97.88 98 LEU A CA 1
ATOM 809 C C . LEU A 1 98 ? -6.206 -11.027 9.208 1.00 97.88 98 LEU A C 1
ATOM 811 O O . LEU A 1 98 ? -5.241 -11.321 9.921 1.00 97.88 98 LEU A O 1
ATOM 815 N N . ARG A 1 99 ? -6.223 -11.290 7.899 1.00 97.50 99 ARG A N 1
ATOM 816 C CA . ARG A 1 99 ? -5.099 -11.924 7.212 1.00 97.50 99 ARG A CA 1
ATOM 817 C C . ARG A 1 99 ? -3.857 -11.032 7.213 1.00 97.50 99 ARG A C 1
ATOM 819 O O . ARG A 1 99 ? -2.767 -11.550 7.465 1.00 97.50 99 ARG A O 1
ATOM 826 N N . LEU A 1 100 ? -4.002 -9.723 7.008 1.00 96.38 100 LEU A N 1
ATOM 827 C CA . LEU A 1 100 ? -2.884 -8.774 7.099 1.00 96.38 100 LEU A CA 1
ATOM 828 C C . LEU A 1 100 ? -2.243 -8.773 8.495 1.00 96.38 100 LEU A C 1
ATOM 830 O O . LEU A 1 100 ? -1.015 -8.818 8.610 1.00 96.38 100 LEU A O 1
ATOM 834 N N . VAL A 1 101 ? -3.048 -8.812 9.563 1.00 97.19 101 VAL A N 1
ATOM 835 C CA . VAL A 1 101 ? -2.545 -8.916 10.947 1.00 97.19 101 VAL A 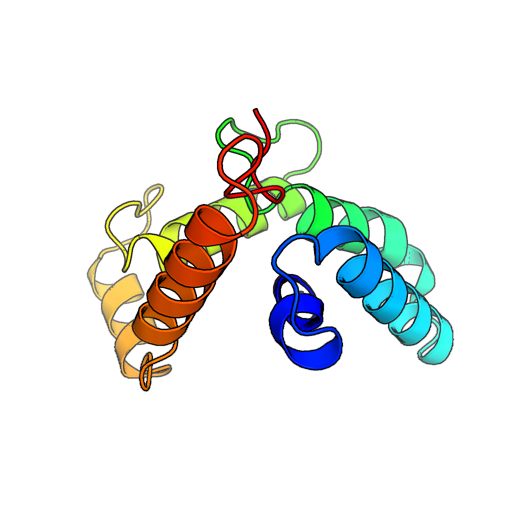CA 1
ATOM 836 C C . VAL A 1 101 ? -1.751 -10.207 11.157 1.00 97.19 101 VAL A C 1
ATOM 838 O O . VAL A 1 101 ? -0.648 -10.172 11.705 1.00 97.19 101 VAL A O 1
ATOM 841 N N . GLN A 1 102 ? -2.268 -11.348 10.691 1.00 97.50 102 GLN A N 1
ATOM 842 C CA . GLN A 1 102 ? -1.569 -12.635 10.796 1.00 97.50 102 GLN A CA 1
ATOM 843 C C . GLN A 1 102 ? -0.218 -12.618 10.070 1.00 97.50 102 GLN A C 1
ATOM 845 O O . GLN A 1 102 ? 0.780 -13.092 10.616 1.00 97.50 102 GLN A O 1
ATOM 850 N N . LEU A 1 103 ? -0.177 -12.066 8.854 1.00 96.69 103 LEU A N 1
ATOM 851 C CA . LEU A 1 103 ? 1.054 -11.928 8.072 1.00 96.69 103 LEU A CA 1
ATOM 852 C C . LEU A 1 103 ? 2.059 -11.007 8.771 1.00 96.69 103 LEU A C 1
ATOM 854 O O . LEU A 1 103 ? 3.235 -11.353 8.872 1.00 96.69 103 LEU A O 1
ATOM 858 N N . SER A 1 104 ? 1.587 -9.887 9.317 1.00 95.94 104 SER A N 1
ATOM 859 C CA . SER A 1 104 ? 2.398 -8.915 10.064 1.00 95.94 104 SER A CA 1
ATOM 860 C C . SER A 1 104 ? 3.023 -9.528 11.309 1.00 95.94 104 SER A C 1
ATOM 862 O O . SER A 1 104 ? 4.226 -9.382 11.543 1.00 95.94 104 SER A O 1
ATOM 864 N N . LEU A 1 105 ? 2.243 -10.289 12.077 1.00 96.81 105 LEU A N 1
ATOM 865 C CA . LEU A 1 105 ? 2.741 -10.999 13.250 1.00 96.81 105 LEU A CA 1
ATOM 866 C C . LEU A 1 105 ? 3.767 -12.070 12.862 1.00 96.81 105 LEU A C 1
ATOM 868 O O . LEU A 1 105 ? 4.853 -12.123 13.438 1.00 96.81 105 LEU A O 1
ATOM 872 N N . ALA A 1 106 ? 3.462 -12.888 11.853 1.00 95.56 106 ALA A N 1
ATOM 873 C CA . ALA A 1 106 ? 4.377 -13.917 11.369 1.00 95.56 106 ALA A CA 1
ATOM 874 C C . ALA A 1 106 ? 5.698 -13.321 10.853 1.00 95.56 106 ALA A C 1
ATOM 876 O O . ALA A 1 106 ? 6.765 -13.880 11.112 1.00 95.56 106 ALA A O 1
ATOM 877 N N . ASN A 1 107 ? 5.647 -12.183 10.156 1.00 96.38 107 ASN A N 1
ATOM 878 C CA . ASN A 1 107 ? 6.839 -11.485 9.681 1.00 96.38 107 ASN A CA 1
ATOM 879 C C . ASN A 1 107 ? 7.646 -10.886 10.838 1.00 96.38 107 ASN A C 1
ATOM 881 O O . ASN A 1 107 ? 8.864 -11.028 10.865 1.00 96.38 107 ASN A O 1
ATOM 885 N N . THR A 1 108 ? 6.975 -10.291 11.826 1.00 96.25 108 THR A N 1
ATOM 886 C CA . THR A 1 108 ? 7.613 -9.733 13.031 1.00 96.25 108 THR A CA 1
ATOM 887 C C . THR A 1 108 ? 8.398 -10.795 13.798 1.00 96.25 108 THR A C 1
ATOM 889 O O . THR A 1 108 ? 9.525 -10.541 14.218 1.00 96.25 108 THR A O 1
ATOM 892 N N . LEU A 1 109 ? 7.847 -12.008 13.927 1.00 95.75 109 LEU A N 1
ATOM 893 C CA . LEU A 1 109 ? 8.537 -13.130 14.570 1.00 95.75 109 LEU A CA 1
ATOM 894 C C . LEU A 1 109 ? 9.802 -13.565 13.810 1.00 95.75 109 LEU A C 1
ATOM 896 O O . LEU A 1 109 ? 10.771 -13.990 14.434 1.00 95.75 109 LEU A O 1
ATOM 900 N N . LYS A 1 110 ? 9.808 -13.457 12.476 1.00 94.31 110 LYS A N 1
ATOM 901 C CA . LYS A 1 110 ? 10.964 -13.800 11.628 1.00 94.31 110 LYS A CA 1
ATOM 902 C C . LYS A 1 110 ? 11.999 -12.672 11.541 1.00 94.31 110 LYS A C 1
ATOM 904 O O . LYS A 1 110 ? 13.192 -12.945 11.443 1.00 94.31 110 LYS A O 1
ATOM 909 N N . HIS A 1 111 ? 11.552 -11.417 11.570 1.00 94.38 111 HIS A N 1
ATOM 910 C CA . HIS A 1 111 ? 12.358 -10.222 11.304 1.00 94.38 111 HIS A CA 1
ATOM 911 C C . HIS A 1 111 ? 12.151 -9.146 12.388 1.00 94.38 111 HIS A C 1
ATOM 913 O O . HIS A 1 111 ? 11.652 -8.058 12.091 1.00 94.38 111 HIS A O 1
ATOM 919 N N . PRO A 1 112 ? 12.568 -9.387 13.645 1.00 92.81 112 PRO A N 1
ATOM 920 C CA . PRO A 1 112 ? 12.247 -8.503 14.771 1.00 92.81 112 PRO A CA 1
ATOM 921 C C . PRO A 1 112 ? 12.836 -7.087 14.650 1.00 92.81 112 PRO A C 1
ATOM 923 O O . PRO A 1 112 ? 12.277 -6.143 15.196 1.00 92.81 112 PRO A O 1
ATOM 926 N N . LEU A 1 113 ? 13.944 -6.918 13.918 1.00 93.69 113 LEU A N 1
ATOM 927 C CA . LEU A 1 113 ? 14.589 -5.613 13.706 1.00 93.69 113 LEU A CA 1
ATOM 928 C C . LEU A 1 113 ? 14.004 -4.823 12.525 1.00 93.69 113 LEU A C 1
ATOM 930 O O . LEU A 1 113 ? 14.269 -3.630 12.396 1.00 93.69 113 LEU A O 1
ATOM 934 N N . ARG A 1 114 ? 13.231 -5.474 11.647 1.00 90.50 114 ARG A N 1
ATOM 935 C CA . ARG A 1 114 ? 12.580 -4.842 10.489 1.00 90.50 114 ARG A CA 1
ATOM 936 C C . ARG A 1 114 ? 11.217 -5.505 10.226 1.00 90.50 114 ARG A C 1
ATOM 938 O O . ARG A 1 114 ? 11.033 -6.142 9.190 1.00 90.50 114 ARG A O 1
ATOM 945 N N . PRO A 1 115 ? 10.266 -5.387 11.171 1.00 91.25 115 PRO A N 1
ATOM 946 C CA . PRO A 1 115 ? 9.036 -6.178 11.159 1.00 91.25 115 PRO A CA 1
ATOM 947 C C . PRO A 1 115 ? 8.034 -5.747 10.084 1.00 91.25 115 PRO A C 1
ATOM 949 O O . PRO A 1 115 ? 7.244 -6.569 9.632 1.00 91.25 115 PRO A O 1
ATOM 952 N N . LEU A 1 116 ? 8.061 -4.477 9.666 1.00 93.50 116 LEU A N 1
ATOM 953 C CA . LEU A 1 116 ? 7.130 -3.897 8.694 1.00 93.50 116 LEU A CA 1
ATOM 954 C C . LEU A 1 116 ? 7.923 -3.056 7.679 1.00 93.50 116 LEU A C 1
ATOM 956 O O . LEU A 1 116 ? 8.024 -1.838 7.826 1.00 93.50 116 LEU A O 1
ATOM 960 N N . PRO A 1 117 ? 8.553 -3.704 6.680 1.00 94.12 117 PRO A N 1
ATOM 961 C CA . PRO A 1 117 ? 9.472 -3.046 5.747 1.00 94.12 117 PRO A CA 1
ATOM 962 C C . PRO A 1 117 ? 8.778 -2.099 4.754 1.00 94.12 117 PRO A C 1
ATOM 964 O O . PRO A 1 117 ? 9.472 -1.342 4.082 1.00 94.12 117 PRO A O 1
ATOM 967 N N . ILE A 1 118 ? 7.442 -2.124 4.694 1.00 95.50 118 ILE A N 1
ATOM 968 C CA . ILE A 1 118 ? 6.605 -1.251 3.859 1.00 95.50 118 ILE A CA 1
ATOM 969 C C . ILE A 1 118 ? 6.480 0.183 4.370 1.00 95.50 118 ILE A C 1
ATOM 971 O O . ILE A 1 118 ? 6.183 1.082 3.585 1.00 95.50 118 ILE A O 1
ATOM 975 N N . PHE A 1 119 ? 6.666 0.415 5.673 1.00 95.75 119 PHE A N 1
ATOM 976 C CA . PHE A 1 119 ? 6.415 1.736 6.237 1.00 95.75 119 PHE A CA 1
ATOM 977 C C . PHE A 1 119 ? 7.462 2.752 5.803 1.00 95.75 119 PHE A C 1
ATOM 979 O O . PHE A 1 119 ? 8.666 2.482 5.782 1.00 95.75 119 PHE A O 1
ATOM 986 N N . LYS A 1 120 ? 6.978 3.966 5.535 1.00 92.25 120 LYS A N 1
ATOM 987 C CA . LYS A 1 120 ? 7.803 5.129 5.219 1.00 92.25 120 LYS A CA 1
ATOM 988 C C . LYS A 1 120 ? 7.425 6.315 6.087 1.00 92.25 120 LYS A C 1
ATOM 990 O O . LYS A 1 120 ? 6.258 6.497 6.436 1.00 92.25 120 LYS A O 1
ATOM 995 N N . TRP A 1 121 ? 8.426 7.129 6.396 1.00 88.94 121 TRP A N 1
ATOM 996 C CA . TRP A 1 121 ? 8.283 8.370 7.151 1.00 88.94 121 TRP A CA 1
ATOM 997 C C . TRP A 1 121 ? 8.041 9.522 6.207 1.00 88.94 121 TRP A C 1
ATOM 999 O O . TRP A 1 121 ? 8.811 9.681 5.236 1.00 88.94 121 TRP A O 1
#

Foldseek 3Di:
DVLLCVQCPPVVDLLRLVVSLVVVCVVCVVVVNNVCSVVVSLLSLPLQEPDADDPDPSSRVSSQVSVCVLVVNPSVVPPDPVVSVVVCVVVPCPCVSVVVVVSLVVQCVVCVPCSRVSYHD

pLDDT: mean 96.68, std 2.21, range [81.25, 98.62]

Solvent-accessible surface area (backbone atoms only — not comparable to full-atom values): 6828 Å² total; per-residue (Å²): 119,93,34,46,67,44,17,41,71,81,67,72,36,72,77,18,50,68,56,12,36,49,52,46,42,53,51,28,49,74,73,72,43,53,88,47,40,64,60,52,37,49,28,40,69,40,30,57,33,72,53,88,52,87,92,40,72,68,37,30,52,46,19,49,51,45,47,14,55,83,49,77,55,72,48,47,90,87,57,59,68,67,58,52,51,52,51,47,66,78,56,62,67,90,58,51,68,61,49,53,51,52,52,45,53,57,38,26,75,75,30,74,92,61,42,64,68,59,61,41,118

Radius of gyration: 15.12 Å; Cα contacts (8 Å, |Δi|>4): 123; chains: 1; bounding box: 37×31×39 Å

Mean predicted aligned error: 2.57 Å